Protein AF-A0A165H4R9-F1 (afdb_monomer)

Solvent-accessible surface area (backbone atoms only — not comparable to full-atom values): 5476 Å² total; per-residue (Å²): 108,79,68,58,55,51,51,52,54,50,52,53,49,50,52,52,52,50,50,52,50,49,55,36,59,76,36,59,87,41,73,42,79,44,85,46,102,88,51,78,46,78,42,39,44,40,57,54,52,48,52,55,52,51,53,51,50,50,51,53,51,52,52,51,50,53,54,49,53,55,52,48,53,52,54,51,51,53,51,51,53,52,52,50,53,50,52,53,52,51,51,55,51,56,65,72,74,107

InterPro domains:
  IPR010445 Lipopolysaccharide assembly protein A domain [PF06305] (31-96)

Secondary structure (DSSP, 8-state):
-HHHHHHHHHHHHHHHHHHHHHHHHHTTT-EEEEEETTEEEEEEHHHHHHHHHHHHHHHHHHHHHHHHHHHHHHHHHHHHHHHHHHHHHHHHHHHH--

Organism: NCBI:txid400946

Radius of gyration: 26.69 Å; Cα contacts (8 Å, |Δi|>4): 33; chains: 1; bounding box: 59×38×71 Å

Mean predicted aligned error: 11.77 Å

pLDDT: mean 82.53, std 9.36, range [46.94, 93.75]

Sequence (98 aa):
MKKIIKWINFVVFLVFLTLIFFVLYLNRGIEVHFDYLIGDAVLTLPAVISIIFLSGAVCGIIVSLLLSLGSFGESFRQRRELKAAKKSLKKLQEEKAL

Structure (mmCIF, N/CA/C/O backbone):
data_AF-A0A165H4R9-F1
#
_entry.id   AF-A0A165H4R9-F1
#
loop_
_atom_site.group_PDB
_atom_site.id
_atom_site.type_symbol
_atom_site.label_atom_id
_atom_site.label_alt_id
_atom_site.label_comp_id
_atom_site.label_asym_id
_atom_site.label_entity_id
_atom_site.label_seq_id
_atom_site.pdbx_PDB_ins_code
_atom_site.Cartn_x
_atom_site.Cartn_y
_atom_site.Cartn_z
_atom_site.occupancy
_atom_site.B_iso_or_equiv
_atom_site.auth_seq_id
_atom_site.auth_comp_id
_atom_site.auth_asym_id
_atom_site.auth_atom_id
_atom_site.pdbx_PDB_model_num
ATOM 1 N N . MET A 1 1 ? -22.488 -16.120 4.782 1.00 59.38 1 MET A N 1
ATOM 2 C CA . MET A 1 1 ? -22.327 -14.780 4.165 1.00 59.38 1 MET A CA 1
ATOM 3 C C . MET A 1 1 ? -20.961 -14.134 4.426 1.00 59.38 1 MET A C 1
ATOM 5 O O . MET A 1 1 ? -20.229 -13.959 3.464 1.00 59.38 1 MET A O 1
ATOM 9 N N . LYS A 1 2 ? -20.535 -13.862 5.676 1.00 65.06 2 LYS A N 1
ATOM 10 C CA . LYS A 1 2 ? -19.239 -13.184 5.958 1.00 65.06 2 LYS A CA 1
ATOM 11 C C . LYS A 1 2 ? -17.984 -13.869 5.374 1.00 65.06 2 LYS A C 1
ATOM 13 O O . LYS A 1 2 ? -17.042 -13.179 5.010 1.00 65.06 2 LYS A O 1
ATOM 18 N N . LYS A 1 3 ? -17.955 -15.208 5.277 1.00 72.06 3 LYS A N 1
ATOM 19 C CA . LYS A 1 3 ? -16.819 -15.952 4.689 1.00 72.06 3 LYS A CA 1
ATOM 20 C C . LYS A 1 3 ? -16.738 -15.800 3.164 1.00 72.06 3 LYS A C 1
ATOM 22 O O . LYS A 1 3 ? -15.649 -15.639 2.640 1.00 72.06 3 LYS A O 1
ATOM 27 N N . ILE A 1 4 ? -17.878 -15.792 2.473 1.00 82.00 4 ILE A N 1
ATOM 28 C CA . ILE A 1 4 ? -17.948 -15.690 1.004 1.00 82.00 4 ILE A CA 1
ATOM 29 C C . ILE A 1 4 ? -17.520 -14.293 0.543 1.00 82.00 4 ILE A C 1
ATOM 31 O O . ILE A 1 4 ? -16.720 -14.176 -0.373 1.00 82.00 4 ILE A O 1
ATOM 35 N N . ILE A 1 5 ? -17.954 -13.240 1.245 1.00 83.81 5 ILE A N 1
ATOM 36 C CA . ILE A 1 5 ? -17.532 -11.857 0.957 1.00 83.81 5 ILE A CA 1
ATOM 37 C C . ILE A 1 5 ? -16.010 -11.695 1.106 1.00 83.81 5 ILE A C 1
ATOM 39 O O . ILE A 1 5 ? -15.384 -11.027 0.291 1.00 83.81 5 ILE A O 1
ATOM 43 N N . LYS A 1 6 ? -15.386 -12.351 2.098 1.00 80.56 6 LYS A N 1
ATOM 44 C CA . LYS A 1 6 ? -13.919 -12.352 2.233 1.00 80.56 6 LYS A CA 1
ATOM 45 C C . LYS A 1 6 ? -13.227 -12.989 1.027 1.00 80.56 6 LYS A C 1
ATOM 47 O O . LYS A 1 6 ? -12.247 -12.435 0.549 1.00 80.56 6 LYS A O 1
ATOM 52 N N . TRP A 1 7 ? -13.742 -14.117 0.538 1.00 86.69 7 TRP A N 1
ATOM 53 C CA . TRP A 1 7 ? -13.199 -14.783 -0.649 1.00 86.69 7 TRP A CA 1
ATOM 54 C C . TRP A 1 7 ? -13.370 -13.942 -1.914 1.00 86.69 7 TRP A C 1
ATOM 56 O O . TRP A 1 7 ? -12.426 -13.831 -2.685 1.00 86.69 7 TRP A O 1
ATOM 66 N N . ILE A 1 8 ? -14.519 -13.284 -2.092 1.00 89.50 8 ILE A N 1
ATOM 67 C CA . ILE A 1 8 ? -14.741 -12.364 -3.218 1.00 89.50 8 ILE A CA 1
ATOM 68 C C . ILE A 1 8 ? -13.748 -11.199 -3.160 1.00 89.50 8 ILE A C 1
ATOM 70 O O . ILE A 1 8 ? -13.062 -10.940 -4.143 1.00 89.50 8 ILE A O 1
ATOM 74 N N . ASN A 1 9 ? -13.596 -10.549 -2.002 1.00 84.81 9 ASN A N 1
ATOM 75 C CA . ASN A 1 9 ? -12.630 -9.459 -1.840 1.00 84.81 9 ASN A CA 1
ATOM 76 C C . ASN A 1 9 ? -11.189 -9.921 -2.093 1.00 84.81 9 ASN A C 1
ATOM 78 O O . ASN A 1 9 ? -10.404 -9.181 -2.679 1.00 84.81 9 ASN A O 1
ATOM 82 N N . PHE A 1 10 ? -10.843 -11.143 -1.683 1.00 86.81 10 PHE A N 1
ATOM 83 C CA . PHE A 1 10 ? -9.529 -11.721 -1.944 1.00 86.81 10 PHE A CA 1
ATOM 84 C C . PHE A 1 10 ? -9.288 -11.965 -3.440 1.00 86.81 10 PHE A C 1
ATOM 86 O O . PHE A 1 10 ? -8.229 -11.616 -3.950 1.00 86.81 10 PHE A O 1
ATOM 93 N N . VAL A 1 11 ? -10.277 -12.496 -4.165 1.00 93.12 11 VAL A N 1
ATOM 94 C CA . VAL A 1 11 ? -10.184 -12.689 -5.623 1.00 93.12 11 VAL A CA 1
ATOM 95 C C . VAL A 1 11 ? -10.069 -11.348 -6.346 1.00 93.12 11 VAL A C 1
ATOM 97 O O . VAL A 1 11 ? -9.209 -11.200 -7.209 1.00 93.12 11 VAL A O 1
ATOM 100 N N . VAL A 1 12 ? -10.872 -10.350 -5.966 1.00 92.62 12 VAL A N 1
ATOM 101 C CA . VAL A 1 12 ? -10.783 -8.990 -6.526 1.00 92.62 12 VAL A CA 1
ATOM 102 C C . VAL A 1 12 ? -9.394 -8.391 -6.285 1.00 92.62 12 VAL A C 1
ATOM 104 O O . VAL A 1 12 ? -8.806 -7.818 -7.200 1.00 92.62 12 VAL A O 1
ATOM 107 N N . PHE A 1 13 ? -8.839 -8.573 -5.084 1.00 87.31 13 PHE A N 1
ATOM 108 C CA . PHE A 1 13 ? -7.482 -8.137 -4.761 1.00 87.31 13 PHE A CA 1
ATOM 109 C C . PHE A 1 13 ? -6.424 -8.831 -5.629 1.00 87.31 13 PHE A C 1
ATOM 111 O O . PHE A 1 13 ? -5.537 -8.162 -6.154 1.00 87.31 13 PHE A O 1
ATOM 118 N N . LEU A 1 14 ? -6.533 -10.148 -5.831 1.00 91.50 14 LEU A N 1
ATOM 119 C CA . LEU A 1 14 ? -5.619 -10.886 -6.704 1.00 91.50 14 LEU A CA 1
ATOM 120 C C . LEU A 1 14 ? -5.684 -10.388 -8.150 1.00 91.50 14 LEU A C 1
ATOM 122 O O . LEU A 1 14 ? -4.640 -10.120 -8.734 1.00 91.50 14 LEU A O 1
ATOM 126 N N . VAL A 1 15 ? -6.887 -10.202 -8.703 1.00 92.94 15 VAL A N 1
ATOM 127 C CA . VAL A 1 15 ? -7.076 -9.682 -10.069 1.00 92.94 15 VAL A CA 1
ATOM 128 C C . VAL A 1 15 ? -6.444 -8.299 -10.221 1.00 92.94 15 VAL A C 1
ATOM 130 O O . VAL A 1 15 ? -5.729 -8.045 -11.190 1.00 92.94 15 VAL A O 1
ATOM 133 N N . PHE A 1 16 ? -6.660 -7.417 -9.247 1.00 91.06 16 PHE A N 1
ATOM 134 C CA . PHE A 1 16 ? -6.052 -6.091 -9.229 1.00 91.06 16 PHE A CA 1
ATOM 135 C C . PHE A 1 16 ? -4.517 -6.160 -9.195 1.00 91.06 16 PHE A C 1
ATOM 137 O O . PHE A 1 16 ? -3.848 -5.461 -9.955 1.00 91.06 16 PHE A O 1
ATOM 144 N N . LEU A 1 17 ? -3.949 -7.050 -8.376 1.00 89.06 17 LEU A N 1
ATOM 145 C CA . LEU A 1 17 ? -2.502 -7.236 -8.272 1.00 89.06 17 LEU A CA 1
ATOM 146 C C . LEU A 1 17 ? -1.902 -7.799 -9.571 1.00 89.06 17 LEU A C 1
ATOM 148 O O . LEU A 1 17 ? -0.845 -7.343 -10.007 1.00 89.06 17 LEU A O 1
ATOM 152 N N . THR A 1 18 ? -2.598 -8.726 -10.235 1.00 90.88 18 THR A N 1
ATOM 153 C CA . THR A 1 18 ? -2.204 -9.239 -11.555 1.00 90.88 18 THR A CA 1
ATOM 154 C C . THR A 1 18 ? -2.223 -8.144 -1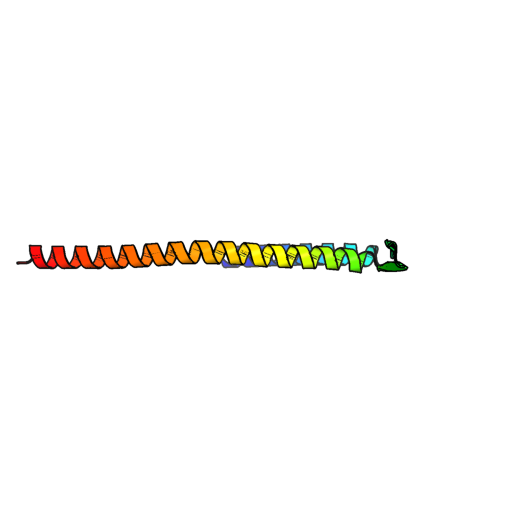2.623 1.00 90.88 18 THR A C 1
ATOM 156 O O . THR A 1 18 ? -1.279 -8.052 -13.404 1.00 90.88 18 THR A O 1
ATOM 159 N N . LEU A 1 19 ? -3.249 -7.284 -12.643 1.00 91.50 19 LEU A N 1
ATOM 160 C CA . LEU A 1 19 ? -3.327 -6.155 -13.577 1.00 91.50 19 LEU A CA 1
ATOM 161 C C . LEU A 1 19 ? -2.172 -5.171 -13.378 1.00 91.50 19 LEU A C 1
ATOM 163 O O . LEU A 1 19 ? -1.525 -4.795 -14.354 1.00 91.50 19 LEU A O 1
ATOM 167 N N . ILE A 1 20 ? -1.871 -4.799 -12.129 1.00 88.38 20 ILE A N 1
ATOM 168 C CA . ILE A 1 20 ? -0.720 -3.939 -11.819 1.00 88.38 20 ILE A CA 1
ATOM 169 C C . ILE A 1 20 ? 0.570 -4.580 -12.324 1.00 88.38 20 ILE A C 1
ATOM 171 O O . ILE A 1 20 ? 1.344 -3.929 -13.022 1.00 88.38 20 ILE A O 1
ATOM 175 N N . PHE A 1 21 ? 0.794 -5.859 -12.013 1.00 88.25 21 PHE A N 1
ATOM 176 C CA . PHE A 1 21 ? 1.995 -6.561 -12.453 1.00 88.25 21 PHE A CA 1
ATOM 177 C C . PHE A 1 21 ? 2.122 -6.572 -13.980 1.00 88.25 21 PHE A C 1
ATOM 179 O O . PHE A 1 21 ? 3.203 -6.330 -14.510 1.00 88.25 21 PHE A O 1
ATOM 186 N N . PHE A 1 22 ? 1.017 -6.794 -14.692 1.00 92.12 22 PHE A N 1
ATOM 187 C CA . PHE A 1 22 ? 0.996 -6.788 -16.151 1.00 92.12 22 PHE A CA 1
ATOM 188 C C . PHE A 1 22 ? 1.352 -5.412 -16.729 1.00 92.12 22 PHE A C 1
ATOM 190 O O . PHE A 1 22 ? 2.180 -5.323 -17.634 1.00 92.12 22 PHE A O 1
ATOM 197 N N . VAL A 1 23 ? 0.801 -4.333 -16.162 1.00 87.62 23 VAL A N 1
ATOM 198 C CA . VAL A 1 23 ? 1.152 -2.955 -16.542 1.00 87.62 23 VAL A CA 1
ATOM 199 C C . VAL A 1 23 ? 2.637 -2.685 -16.302 1.00 87.62 23 VAL A C 1
ATOM 201 O O . VAL A 1 23 ? 3.316 -2.182 -17.195 1.00 87.62 23 VAL A O 1
ATOM 204 N N . LEU A 1 24 ? 3.173 -3.054 -15.137 1.00 89.00 24 LEU A N 1
ATOM 205 C CA . LEU A 1 24 ? 4.596 -2.875 -14.833 1.00 89.00 24 LEU A CA 1
ATOM 206 C C . LEU A 1 24 ? 5.486 -3.686 -15.786 1.00 89.00 24 LEU A C 1
ATOM 208 O O . LEU A 1 24 ? 6.503 -3.184 -16.259 1.00 89.00 24 LEU A O 1
ATOM 212 N N . TYR A 1 25 ? 5.092 -4.919 -16.105 1.00 88.06 25 TYR A N 1
ATOM 213 C CA . TYR A 1 25 ? 5.846 -5.799 -16.992 1.00 88.06 25 TYR A CA 1
ATOM 214 C C . TYR A 1 25 ? 5.892 -5.280 -18.433 1.00 88.06 25 TYR A C 1
ATOM 216 O O . TYR A 1 25 ? 6.968 -5.235 -19.030 1.00 88.06 25 TYR A O 1
ATOM 224 N N . LEU A 1 26 ? 4.751 -4.850 -18.983 1.00 90.25 26 LEU A N 1
ATOM 225 C CA . LEU A 1 26 ? 4.684 -4.294 -20.339 1.00 90.25 26 LEU A CA 1
ATOM 226 C C . LEU A 1 26 ? 5.539 -3.034 -20.493 1.00 90.25 26 LEU A C 1
ATOM 228 O O . LEU A 1 26 ? 6.133 -2.814 -21.543 1.00 90.25 26 LEU A O 1
ATOM 232 N N . ASN A 1 27 ? 5.637 -2.233 -19.435 1.00 88.06 27 ASN A N 1
ATOM 233 C CA . ASN A 1 27 ? 6.359 -0.967 -19.453 1.00 88.06 27 ASN A CA 1
ATOM 234 C C . ASN A 1 27 ? 7.809 -1.081 -18.946 1.00 88.06 27 ASN A C 1
ATOM 236 O O . ASN A 1 27 ? 8.457 -0.064 -18.708 1.00 88.06 27 ASN A O 1
ATOM 240 N N . ARG A 1 28 ? 8.351 -2.298 -18.784 1.00 85.19 28 ARG A N 1
ATOM 241 C CA . ARG A 1 28 ? 9.668 -2.522 -18.153 1.00 85.19 28 ARG A CA 1
ATOM 242 C C . ARG A 1 28 ? 10.859 -1.866 -18.848 1.00 85.19 28 ARG A C 1
ATOM 244 O O . ARG A 1 28 ? 11.862 -1.615 -18.195 1.00 85.19 28 ARG A 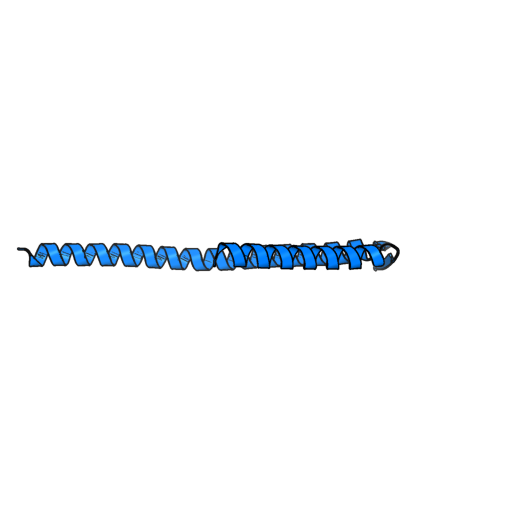O 1
ATOM 251 N N . GLY A 1 29 ? 10.760 -1.653 -20.158 1.00 86.44 29 GLY A N 1
ATOM 252 C CA . GLY A 1 29 ? 11.822 -1.052 -20.967 1.00 86.44 29 GLY A CA 1
ATOM 253 C C . GLY A 1 29 ? 11.667 0.453 -21.167 1.00 86.44 29 GLY A C 1
ATOM 254 O O . GLY A 1 29 ? 12.463 1.036 -21.889 1.00 86.44 29 GLY A O 1
ATOM 255 N N . ILE A 1 30 ? 10.629 1.069 -20.596 1.00 88.75 30 ILE A N 1
ATOM 256 C CA . ILE A 1 30 ? 10.407 2.506 -20.730 1.00 88.75 30 ILE A CA 1
ATOM 257 C C . ILE A 1 30 ? 11.183 3.214 -19.629 1.00 88.75 30 ILE A C 1
ATOM 259 O O . ILE A 1 30 ? 11.000 2.926 -18.444 1.00 88.75 30 ILE A O 1
ATOM 263 N N . GLU A 1 31 ? 12.023 4.155 -20.032 1.00 91.25 31 GLU A N 1
ATOM 264 C CA . GLU A 1 31 ? 12.784 5.018 -19.139 1.00 91.25 31 GLU A CA 1
ATOM 265 C C . GLU A 1 31 ? 12.146 6.406 -19.090 1.00 91.25 31 GLU A C 1
ATOM 267 O O . GLU A 1 31 ? 11.637 6.928 -20.082 1.00 91.25 31 GLU A O 1
ATOM 272 N N . VAL A 1 32 ? 12.128 6.981 -17.894 1.00 85.25 32 VAL A N 1
ATOM 273 C CA . VAL A 1 32 ? 11.665 8.332 -17.610 1.00 85.25 32 VAL A CA 1
ATOM 274 C C . VAL A 1 32 ? 12.885 9.136 -17.200 1.00 85.25 32 VAL A C 1
ATOM 276 O O . VAL A 1 32 ? 13.539 8.832 -16.199 1.00 85.25 32 VAL A O 1
ATOM 279 N N . HIS A 1 33 ? 13.177 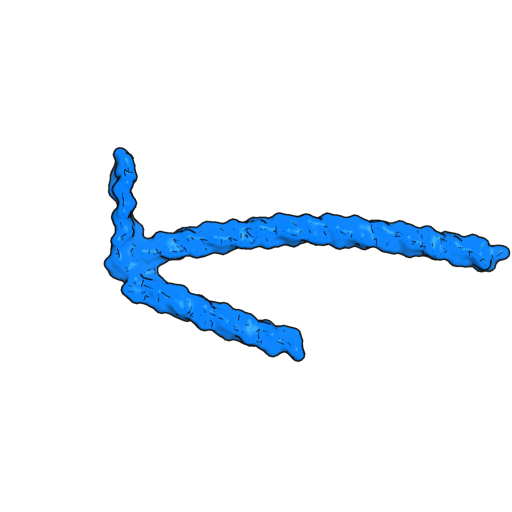10.156 -17.995 1.00 87.50 33 HIS A N 1
ATOM 280 C CA . HIS A 1 33 ? 14.254 11.093 -17.736 1.00 87.50 33 HIS A CA 1
ATOM 281 C C . HIS A 1 33 ? 13.698 12.262 -16.933 1.00 87.50 33 HIS A C 1
ATOM 283 O O . HIS A 1 33 ? 12.720 12.898 -17.331 1.00 87.50 33 HIS A O 1
ATOM 289 N N . PHE A 1 34 ? 14.319 12.522 -15.794 1.00 83.06 34 PHE A N 1
ATOM 290 C CA . PHE A 1 34 ? 14.072 13.700 -14.990 1.00 83.06 34 PHE A CA 1
ATOM 291 C C . PHE A 1 34 ? 15.286 14.607 -15.106 1.00 83.06 34 PHE A C 1
ATOM 293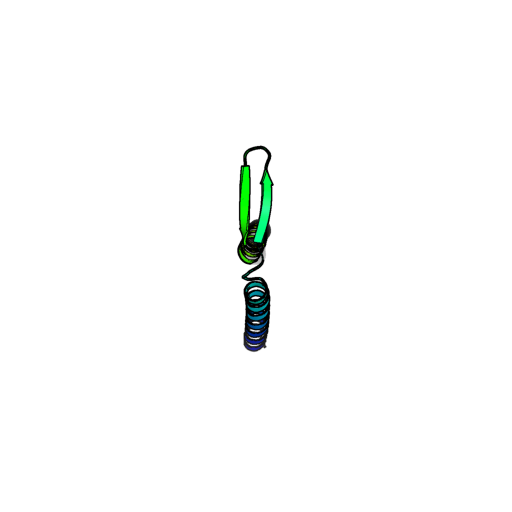 O O . PHE A 1 34 ? 16.344 14.311 -14.552 1.00 83.06 34 PHE A O 1
ATOM 300 N N . ASP A 1 35 ? 15.102 15.693 -15.841 1.00 83.31 35 ASP A N 1
ATOM 301 C CA . ASP A 1 35 ? 16.094 16.748 -15.979 1.00 83.31 35 ASP A CA 1
ATOM 302 C C . ASP A 1 35 ? 15.935 17.699 -14.786 1.00 83.31 35 ASP A C 1
ATOM 304 O O . ASP A 1 35 ? 14.941 18.428 -14.663 1.00 83.31 35 ASP A O 1
ATOM 308 N N . TYR A 1 36 ? 16.856 17.601 -13.828 1.00 80.12 36 TYR A N 1
ATOM 309 C CA . TYR A 1 36 ? 16.906 18.498 -12.681 1.00 80.12 36 TYR A CA 1
ATOM 310 C C . TYR A 1 36 ? 18.021 19.523 -12.887 1.00 80.12 36 TYR A C 1
ATOM 312 O O . TYR A 1 36 ? 19.078 19.215 -13.423 1.00 80.12 36 TYR A O 1
ATOM 320 N N . LEU A 1 37 ? 17.853 20.728 -12.328 1.00 76.75 37 LEU A N 1
ATOM 321 C CA . LEU A 1 37 ? 18.845 21.817 -12.400 1.00 76.75 37 LEU A CA 1
ATOM 322 C C . LEU A 1 37 ? 20.283 21.439 -11.966 1.00 76.75 37 LEU A C 1
ATOM 324 O O . LEU A 1 37 ? 21.209 22.203 -12.224 1.00 76.75 37 LEU A O 1
ATOM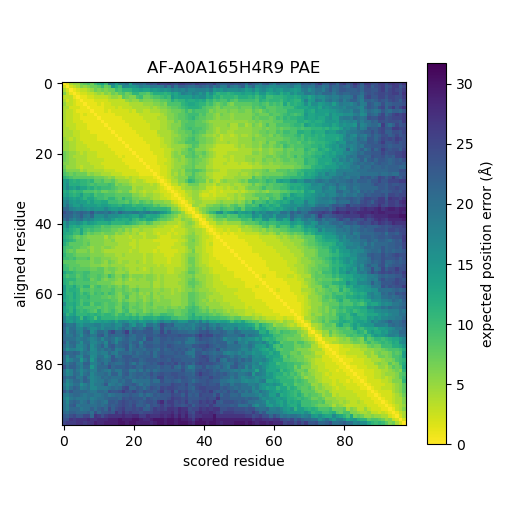 328 N N . ILE A 1 38 ? 20.467 20.322 -11.253 1.00 78.44 38 ILE A N 1
ATOM 329 C CA . ILE A 1 38 ? 21.740 19.866 -10.667 1.00 78.44 38 ILE A CA 1
ATOM 330 C C . ILE A 1 38 ? 22.204 18.526 -11.288 1.00 78.44 38 ILE A C 1
ATOM 332 O O . ILE A 1 38 ? 23.279 18.029 -10.957 1.00 78.44 38 ILE A O 1
ATOM 336 N N . GLY A 1 39 ? 21.438 17.945 -12.218 1.00 73.81 39 GLY A N 1
ATOM 337 C CA . GLY A 1 39 ? 21.812 16.728 -12.938 1.00 73.81 39 GLY A CA 1
ATOM 338 C C . GLY A 1 39 ? 20.617 15.916 -13.434 1.00 73.81 39 GLY A C 1
ATOM 339 O O . GLY A 1 39 ? 19.479 16.141 -13.027 1.00 73.81 39 GLY A O 1
ATOM 340 N N . ASP A 1 40 ? 20.904 14.922 -14.271 1.00 81.81 40 ASP A N 1
ATOM 341 C CA . ASP A 1 40 ? 19.901 14.013 -14.820 1.00 81.81 40 ASP A CA 1
ATOM 342 C C . ASP A 1 40 ? 19.699 12.790 -13.926 1.00 81.81 40 ASP A C 1
ATOM 344 O O . ASP A 1 40 ? 20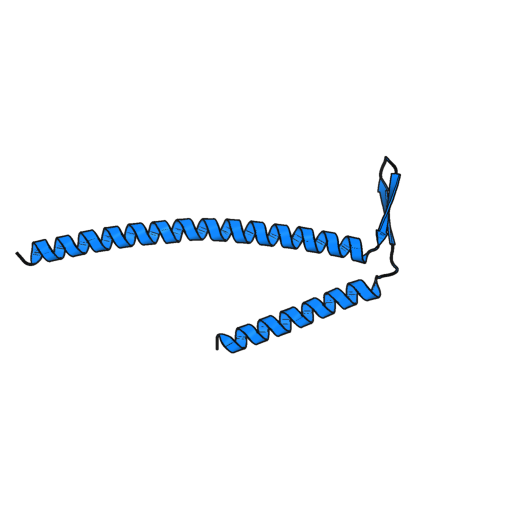.655 12.125 -13.516 1.00 81.81 40 ASP A O 1
ATOM 348 N N . ALA A 1 41 ? 18.438 12.445 -13.673 1.00 82.56 41 ALA A N 1
ATOM 349 C CA . ALA A 1 41 ? 18.075 11.151 -13.113 1.00 82.56 41 ALA A CA 1
ATOM 350 C C . ALA A 1 41 ? 17.275 10.351 -14.139 1.00 82.56 41 ALA A C 1
ATOM 352 O O . ALA A 1 41 ? 16.293 10.832 -14.701 1.00 82.56 41 ALA A O 1
ATOM 353 N N . VAL A 1 42 ? 17.665 9.095 -14.342 1.00 85.88 42 VAL A N 1
ATOM 354 C CA . VAL A 1 42 ? 16.930 8.160 -15.195 1.00 85.88 42 VAL A CA 1
ATOM 355 C C . VAL A 1 42 ? 16.317 7.089 -14.311 1.00 85.88 42 VAL A C 1
ATOM 357 O O . VAL A 1 42 ? 17.014 6.386 -13.579 1.00 85.88 42 VAL A O 1
ATOM 360 N N . LEU A 1 43 ? 14.993 6.985 -14.354 1.00 86.19 43 LEU A N 1
ATOM 361 C CA . LEU A 1 43 ? 14.228 5.979 -13.627 1.00 86.19 43 LEU A CA 1
ATOM 362 C C . LEU A 1 43 ? 13.404 5.181 -14.622 1.00 86.19 43 LEU A C 1
ATOM 364 O O . LEU A 1 43 ? 12.822 5.732 -15.549 1.00 86.19 43 LEU A O 1
ATOM 368 N N . THR A 1 44 ? 13.287 3.876 -14.412 1.00 89.88 44 THR A N 1
ATOM 369 C CA . THR A 1 44 ? 12.374 3.077 -15.229 1.00 89.88 44 THR A CA 1
ATOM 370 C C . THR A 1 44 ? 10.926 3.426 -14.872 1.00 89.88 44 THR A C 1
ATOM 372 O O . THR A 1 44 ? 10.594 3.665 -13.706 1.00 89.88 44 THR A O 1
ATOM 375 N N . LEU A 1 45 ? 10.027 3.442 -15.858 1.00 86.88 45 LEU A N 1
ATOM 376 C CA . LEU A 1 45 ? 8.608 3.735 -15.643 1.00 86.88 45 LEU A CA 1
ATOM 377 C C . LEU A 1 45 ? 7.972 2.843 -14.555 1.00 86.88 45 LEU A C 1
ATOM 379 O O . LEU A 1 45 ? 7.231 3.372 -13.723 1.00 86.88 45 LEU A O 1
ATOM 383 N N . PRO A 1 46 ? 8.287 1.532 -14.455 1.00 90.25 46 PRO A N 1
ATOM 384 C CA . PRO A 1 46 ? 7.810 0.709 -13.349 1.00 90.25 46 PRO A CA 1
ATOM 385 C C . PRO A 1 46 ? 8.281 1.193 -11.977 1.00 90.25 46 PRO A C 1
ATOM 387 O O . PRO A 1 46 ? 7.515 1.109 -11.015 1.00 90.25 46 PRO A O 1
ATOM 390 N N . ALA A 1 47 ? 9.511 1.706 -11.865 1.00 85.75 47 ALA A N 1
ATOM 391 C CA . ALA A 1 47 ? 10.023 2.258 -10.614 1.00 85.75 47 ALA A CA 1
ATOM 392 C C . ALA A 1 47 ? 9.239 3.518 -10.217 1.00 85.75 47 ALA A C 1
ATOM 394 O O . ALA A 1 47 ? 8.798 3.624 -9.073 1.00 85.75 47 ALA A O 1
ATOM 395 N N . VAL A 1 48 ? 8.971 4.417 -11.171 1.00 88.06 48 VAL A N 1
ATOM 396 C CA . VAL A 1 48 ? 8.149 5.621 -10.946 1.00 88.06 48 VAL A CA 1
ATOM 397 C C . VAL A 1 48 ? 6.737 5.250 -10.487 1.00 88.06 48 VAL A C 1
ATOM 399 O O . VAL A 1 48 ? 6.266 5.745 -9.462 1.00 88.06 48 VAL A O 1
ATOM 402 N N . ILE A 1 49 ? 6.076 4.329 -11.195 1.00 87.81 49 ILE A N 1
ATOM 403 C CA . ILE A 1 49 ? 4.733 3.851 -10.836 1.00 87.81 49 ILE A CA 1
ATOM 404 C C . ILE A 1 49 ? 4.739 3.230 -9.432 1.00 87.81 49 ILE A C 1
ATOM 406 O O . ILE A 1 49 ? 3.850 3.514 -8.630 1.00 87.81 49 ILE A O 1
ATOM 410 N N . SER A 1 50 ? 5.757 2.428 -9.108 1.00 88.50 50 SER A N 1
ATOM 411 C CA . SER A 1 50 ? 5.889 1.794 -7.791 1.00 88.50 50 SER A CA 1
ATOM 412 C C . SER A 1 50 ? 6.028 2.824 -6.669 1.00 88.50 50 SER A C 1
ATOM 414 O O . SER A 1 50 ? 5.380 2.681 -5.634 1.00 88.50 50 SER A O 1
ATOM 416 N N . ILE A 1 51 ? 6.812 3.888 -6.877 1.00 90.19 51 ILE A N 1
ATOM 417 C CA . ILE A 1 51 ? 6.989 4.978 -5.904 1.00 90.19 51 ILE A CA 1
ATOM 418 C C . ILE A 1 51 ? 5.666 5.710 -5.649 1.00 90.19 51 ILE A C 1
ATOM 420 O O . ILE A 1 51 ? 5.306 5.938 -4.493 1.00 90.19 51 ILE A O 1
ATOM 424 N N . ILE A 1 52 ? 4.919 6.046 -6.706 1.00 89.75 52 ILE A N 1
ATOM 425 C CA . ILE A 1 52 ? 3.604 6.702 -6.590 1.00 89.75 52 ILE A CA 1
ATOM 426 C C . ILE A 1 52 ? 2.613 5.796 -5.850 1.00 89.75 52 ILE A C 1
ATOM 428 O O . ILE A 1 52 ? 1.855 6.252 -4.994 1.00 89.75 52 ILE A O 1
ATOM 432 N N . PHE A 1 53 ? 2.628 4.498 -6.148 1.00 88.38 53 PHE A N 1
ATOM 433 C CA . PHE A 1 53 ? 1.731 3.547 -5.502 1.00 88.38 53 PHE A CA 1
ATOM 434 C C . PHE A 1 53 ? 2.049 3.382 -4.009 1.00 88.38 53 PHE A C 1
ATOM 436 O O . PHE A 1 53 ? 1.144 3.393 -3.174 1.00 88.38 53 PHE A O 1
ATOM 443 N N . LEU A 1 54 ? 3.336 3.285 -3.660 1.00 91.12 54 LEU A N 1
ATOM 444 C CA . LEU A 1 54 ? 3.813 3.227 -2.277 1.00 91.12 54 LEU A CA 1
ATOM 445 C C . LEU A 1 54 ? 3.450 4.492 -1.496 1.00 91.12 54 LEU A C 1
ATOM 447 O O . LEU A 1 54 ? 2.919 4.385 -0.391 1.00 91.12 54 LEU A O 1
ATOM 451 N N . SER A 1 55 ? 3.686 5.680 -2.057 1.00 93.19 55 SER A N 1
ATOM 452 C CA . SER A 1 55 ? 3.355 6.941 -1.383 1.00 93.19 55 SER A CA 1
ATOM 453 C C . SER A 1 55 ? 1.846 7.084 -1.159 1.00 93.19 55 SER A C 1
ATOM 455 O O . SER A 1 55 ? 1.415 7.422 -0.054 1.00 93.19 55 SER A O 1
ATOM 457 N N . GLY A 1 56 ? 1.030 6.720 -2.154 1.00 89.06 56 GLY A N 1
ATOM 458 C CA . GLY A 1 56 ? -0.426 6.668 -2.026 1.00 89.06 56 GLY A CA 1
ATOM 459 C C . GLY A 1 56 ? -0.899 5.683 -0.952 1.00 89.06 56 GLY A C 1
ATOM 460 O O . GLY A 1 56 ? -1.748 6.028 -0.127 1.00 89.06 56 GLY A O 1
ATOM 461 N N . ALA A 1 57 ? -0.321 4.479 -0.907 1.00 88.44 57 ALA A N 1
ATOM 462 C CA . ALA A 1 57 ? -0.646 3.471 0.101 1.00 88.44 57 ALA A CA 1
ATOM 463 C C . ALA A 1 57 ? -0.300 3.943 1.522 1.00 88.44 57 ALA A C 1
ATOM 465 O O . ALA A 1 57 ? -1.116 3.793 2.433 1.00 88.44 57 ALA A O 1
ATOM 466 N N . VAL A 1 58 ? 0.869 4.565 1.710 1.00 93.75 58 VAL A N 1
ATOM 467 C CA . VAL A 1 58 ? 1.285 5.138 2.999 1.00 93.75 58 VAL A CA 1
ATOM 468 C C . VAL A 1 58 ? 0.301 6.218 3.450 1.00 93.75 58 VAL A C 1
ATOM 470 O O . VAL A 1 58 ? -0.188 6.158 4.578 1.00 93.75 58 VAL A O 1
ATOM 473 N N . CYS A 1 59 ? -0.068 7.149 2.567 1.00 92.56 59 CYS A N 1
ATOM 474 C CA . CYS A 1 59 ? -1.086 8.159 2.865 1.00 92.56 59 CYS A CA 1
ATOM 475 C C . CYS A 1 59 ? -2.429 7.526 3.260 1.00 92.56 59 CYS A C 1
ATOM 477 O O . CYS A 1 59 ? -3.023 7.921 4.264 1.00 92.56 59 CYS A O 1
ATOM 479 N N . GLY A 1 60 ? -2.889 6.509 2.525 1.00 90.19 60 GLY A N 1
ATOM 480 C CA . GLY A 1 60 ? -4.130 5.795 2.834 1.00 90.19 60 GLY A CA 1
ATOM 481 C C . GLY A 1 60 ? -4.105 5.108 4.204 1.00 90.19 60 GLY A C 1
ATOM 482 O O . GLY A 1 60 ? -5.088 5.176 4.949 1.00 90.19 60 GLY A O 1
ATOM 483 N N . ILE A 1 61 ? -2.974 4.497 4.572 1.00 89.94 61 ILE A N 1
ATOM 484 C CA . ILE A 1 61 ? -2.766 3.886 5.894 1.00 89.94 61 ILE A CA 1
ATOM 485 C C . ILE A 1 61 ? -2.811 4.953 6.988 1.00 89.94 61 ILE A C 1
ATOM 487 O O . ILE A 1 61 ? -3.524 4.775 7.974 1.00 89.94 61 ILE A O 1
ATOM 491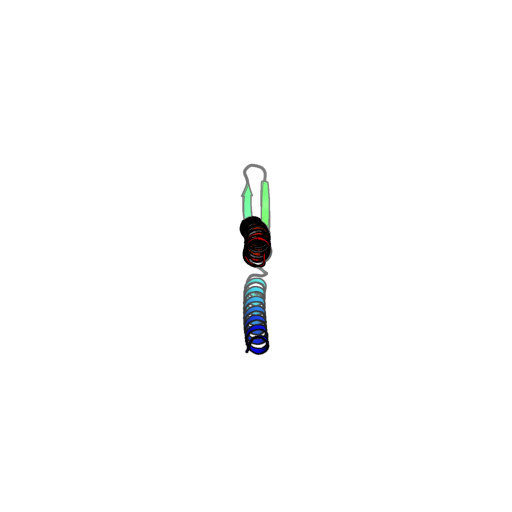 N N . ILE A 1 62 ? -2.101 6.070 6.809 1.00 91.62 62 ILE A N 1
ATOM 492 C CA . ILE A 1 62 ? -2.072 7.169 7.783 1.00 91.62 62 ILE A CA 1
ATOM 493 C C . ILE A 1 62 ? -3.480 7.730 8.002 1.00 91.62 62 ILE A C 1
ATOM 495 O O . ILE A 1 62 ? -3.923 7.845 9.143 1.00 91.62 62 ILE A O 1
ATOM 499 N N . VAL A 1 63 ? -4.221 8.022 6.929 1.00 90.00 63 VAL A N 1
ATOM 500 C CA . VAL A 1 63 ? -5.600 8.528 7.024 1.00 90.00 63 VAL A CA 1
ATOM 501 C C . VAL A 1 63 ? -6.510 7.517 7.720 1.00 90.00 63 VAL A C 1
ATOM 503 O O . VAL A 1 63 ? -7.272 7.885 8.612 1.00 90.00 63 VAL A O 1
ATOM 506 N N . SER A 1 64 ? -6.401 6.233 7.375 1.00 85.81 64 SER A N 1
ATOM 507 C CA . SER A 1 64 ? -7.188 5.174 8.017 1.00 85.81 64 SER A CA 1
ATOM 508 C C . SER A 1 64 ? -6.881 5.055 9.511 1.00 85.81 64 SER A C 1
ATOM 510 O O . SER A 1 64 ? -7.796 4.885 10.317 1.00 85.81 64 SER A O 1
ATOM 512 N N . LEU A 1 65 ? -5.611 5.191 9.903 1.00 86.00 65 LEU A N 1
ATOM 513 C CA . LEU A 1 65 ? -5.197 5.210 11.305 1.00 86.00 65 LEU A CA 1
ATOM 514 C C . LEU A 1 65 ? -5.763 6.428 12.042 1.00 86.00 65 LEU A C 1
ATOM 516 O O . LEU A 1 65 ? -6.302 6.271 13.136 1.00 86.00 65 LEU A O 1
ATOM 520 N N . LEU A 1 66 ? -5.706 7.618 11.440 1.00 86.44 66 LEU A N 1
ATOM 521 C CA . LEU A 1 66 ? -6.269 8.843 12.018 1.00 86.44 66 LEU A CA 1
ATOM 522 C C . LEU A 1 66 ? -7.786 8.727 12.229 1.00 86.44 66 LEU A C 1
ATOM 524 O O . LEU A 1 66 ? -8.283 9.032 13.314 1.00 86.44 66 LEU A O 1
ATOM 528 N N . LEU A 1 67 ? -8.518 8.216 11.234 1.00 82.06 67 LEU A N 1
ATOM 529 C CA . LEU A 1 67 ? -9.960 7.968 11.345 1.00 82.06 67 LEU A CA 1
ATOM 530 C C . LEU A 1 67 ? -10.276 6.909 12.411 1.00 82.06 67 LEU A C 1
ATOM 532 O O . LEU A 1 67 ? -11.207 7.075 13.204 1.00 82.06 67 LEU A O 1
ATOM 536 N N . SER A 1 68 ? -9.475 5.842 12.480 1.00 78.69 68 SER A N 1
ATOM 537 C CA . SER A 1 68 ? -9.624 4.807 13.503 1.00 78.69 68 SER A CA 1
ATOM 538 C C . SER A 1 68 ? -9.415 5.373 14.906 1.00 78.69 68 SER A C 1
ATOM 540 O O . SER A 1 68 ? -10.207 5.069 15.794 1.00 78.69 68 SER A O 1
ATOM 542 N N . LEU A 1 69 ? -8.402 6.216 15.119 1.00 75.00 69 LEU A N 1
ATOM 543 C CA . LEU A 1 69 ? -8.152 6.870 16.408 1.00 75.00 69 LEU A CA 1
ATOM 544 C C . LEU A 1 69 ? -9.313 7.789 16.819 1.00 75.00 69 LEU A C 1
ATOM 546 O O . LEU A 1 69 ? -9.733 7.751 17.977 1.00 75.00 69 LEU A O 1
ATOM 550 N N . GLY A 1 70 ? -9.883 8.541 15.871 1.00 67.88 70 GLY A N 1
ATOM 551 C CA . GLY A 1 70 ? -11.075 9.364 16.106 1.00 67.88 70 GLY A CA 1
ATOM 552 C C . GLY A 1 70 ? -12.279 8.538 16.569 1.00 67.88 70 GLY A C 1
ATOM 553 O O . GLY A 1 70 ? -12.879 8.829 17.605 1.00 67.88 70 GLY A O 1
ATOM 554 N N . SER A 1 71 ? -12.569 7.434 15.874 1.00 65.25 71 SER A N 1
ATOM 555 C CA . SER A 1 71 ? -13.659 6.519 16.250 1.00 65.25 71 SER A CA 1
ATOM 556 C C . SER A 1 71 ? -13.415 5.801 17.587 1.00 65.25 71 SER A C 1
ATOM 558 O O . SER A 1 71 ? -14.351 5.516 18.341 1.00 65.25 71 SER A O 1
ATOM 560 N N . PHE A 1 72 ? -12.148 5.543 17.930 1.00 59.41 72 PHE A N 1
ATOM 561 C CA . PHE A 1 72 ? -11.779 4.910 19.191 1.00 59.41 72 PHE A CA 1
ATOM 562 C C . PHE A 1 72 ? -12.107 5.825 20.375 1.00 59.41 72 PHE A C 1
ATOM 564 O O . PHE A 1 72 ? -12.682 5.362 21.361 1.00 59.41 72 PHE A O 1
ATOM 571 N N . GLY A 1 73 ? -11.831 7.128 20.247 1.00 64.56 73 GLY A N 1
ATOM 572 C CA . GLY A 1 73 ? -12.181 8.141 21.245 1.00 64.56 73 GLY A CA 1
ATOM 573 C C . GLY A 1 73 ? -13.687 8.229 21.506 1.00 64.56 73 GLY A C 1
ATOM 574 O O . GLY A 1 73 ? -14.115 8.212 22.664 1.00 64.56 73 GLY A O 1
ATOM 575 N N . GLU A 1 74 ? -14.504 8.232 20.451 1.00 65.19 74 GLU A N 1
ATOM 576 C CA . GLU A 1 74 ? -15.967 8.240 20.580 1.00 65.19 74 GLU A CA 1
ATOM 577 C C . GLU A 1 74 ? -16.499 6.960 21.226 1.00 65.19 74 GLU A C 1
ATOM 579 O O . GLU A 1 74 ? -17.302 7.021 22.159 1.00 65.19 74 GLU A O 1
ATOM 584 N N . SER A 1 75 ? -15.994 5.795 20.810 1.00 67.94 75 SER A N 1
ATOM 585 C CA . SER A 1 75 ? -16.392 4.512 21.396 1.00 67.94 75 SER A CA 1
ATOM 586 C C . SER A 1 75 ? -16.022 4.409 22.884 1.00 67.94 75 SER A C 1
ATOM 588 O O . SER A 1 75 ? -16.767 3.829 23.681 1.00 67.94 75 SER A O 1
ATOM 590 N N . PHE A 1 76 ? -14.902 5.013 23.296 1.00 68.25 76 PHE A N 1
ATOM 591 C CA . PHE A 1 76 ? -14.474 5.053 24.692 1.00 68.25 76 PHE A CA 1
ATOM 592 C C . PHE A 1 76 ? -15.336 6.014 25.518 1.00 68.25 76 PHE A C 1
ATOM 594 O O . PHE A 1 76 ? -15.735 5.678 26.638 1.00 68.25 76 PHE A O 1
ATOM 601 N N . ARG A 1 77 ? -15.690 7.176 24.950 1.00 73.50 77 ARG A N 1
ATOM 602 C CA . ARG A 1 77 ? -16.606 8.139 25.577 1.00 73.50 77 ARG A CA 1
ATOM 603 C C . ARG A 1 77 ? -17.995 7.532 25.772 1.00 73.50 77 ARG A C 1
ATOM 605 O O . ARG A 1 77 ? -18.492 7.525 26.896 1.00 73.50 77 ARG A O 1
ATOM 612 N N . GLN A 1 78 ? -18.545 6.900 24.736 1.00 75.06 78 GLN A N 1
ATOM 613 C CA . GLN A 1 78 ? -19.823 6.186 24.796 1.00 75.06 78 GLN A CA 1
ATOM 614 C C . GLN A 1 78 ? -19.801 5.053 25.831 1.00 75.06 78 GLN A C 1
ATOM 616 O O . GLN A 1 78 ? -20.739 4.908 26.612 1.00 75.06 78 GLN A O 1
ATOM 621 N N . ARG A 1 79 ? -18.712 4.274 25.925 1.00 76.19 79 ARG A N 1
ATOM 622 C CA . ARG A 1 79 ? -18.564 3.243 26.972 1.00 76.19 79 ARG A CA 1
ATOM 623 C C . ARG A 1 79 ? -18.535 3.836 28.381 1.00 76.19 79 ARG A C 1
ATOM 625 O O . ARG A 1 79 ? -19.089 3.230 29.301 1.00 76.19 79 ARG A O 1
ATOM 632 N N . ARG A 1 80 ? -17.899 4.995 28.570 1.00 77.44 80 ARG A N 1
ATOM 633 C CA . ARG A 1 80 ? -17.832 5.684 29.868 1.00 77.44 80 ARG A CA 1
ATOM 634 C C . ARG A 1 80 ? -19.201 6.226 30.280 1.00 77.44 80 ARG A C 1
ATOM 636 O O . ARG A 1 80 ? -19.617 5.986 31.413 1.00 77.44 80 ARG A O 1
ATOM 643 N N . GLU A 1 81 ? -19.911 6.871 29.359 1.00 80.94 81 GLU A N 1
ATOM 644 C CA . GLU A 1 81 ? -21.279 7.364 29.561 1.00 80.94 81 GLU A CA 1
ATOM 645 C C . GLU A 1 81 ? -22.245 6.210 29.870 1.00 80.94 81 GLU A C 1
ATOM 647 O O . GLU A 1 81 ? -22.994 6.268 30.843 1.00 80.94 81 GLU A O 1
ATOM 652 N N . LEU A 1 82 ? -22.144 5.093 29.145 1.00 81.12 82 LEU A N 1
ATOM 653 C CA . LEU A 1 82 ? -22.981 3.912 29.366 1.00 81.12 82 LEU A CA 1
ATOM 654 C C . LEU A 1 82 ? -22.704 3.237 30.721 1.00 81.12 82 LEU A C 1
ATOM 656 O O . LEU A 1 82 ? -23.621 2.729 31.368 1.00 81.12 82 LEU A O 1
ATOM 660 N N . LYS A 1 83 ? -21.453 3.260 31.200 1.00 82.19 83 LYS A N 1
ATOM 661 C CA . LYS A 1 83 ? -21.091 2.760 32.538 1.00 82.19 83 LYS A CA 1
ATOM 662 C C . LYS A 1 83 ? -21.613 3.679 33.649 1.00 82.19 83 LYS A C 1
ATOM 664 O O . LYS A 1 83 ? -22.062 3.178 34.679 1.00 82.19 83 LYS A O 1
ATOM 669 N N . ALA A 1 84 ? -21.586 4.996 33.439 1.00 82.19 84 ALA A N 1
ATOM 670 C CA . ALA A 1 84 ? -22.155 5.971 34.367 1.00 82.19 84 ALA A CA 1
ATOM 671 C C . ALA A 1 84 ? -23.686 5.846 34.448 1.00 82.19 84 ALA A C 1
ATOM 673 O O . ALA A 1 84 ? -24.222 5.725 35.548 1.00 82.19 84 ALA A O 1
ATOM 674 N N . ALA A 1 85 ? -24.363 5.752 33.300 1.00 81.81 85 ALA A N 1
ATOM 675 C CA . ALA A 1 85 ? -25.808 5.552 33.215 1.00 81.81 85 ALA A CA 1
ATOM 676 C C . ALA A 1 85 ? -26.254 4.224 33.850 1.00 81.81 85 ALA A C 1
ATOM 678 O O . ALA A 1 85 ? -27.233 4.185 34.587 1.00 81.81 85 ALA A O 1
ATOM 679 N N . LYS A 1 86 ? -25.505 3.127 33.656 1.00 85.56 86 LYS A N 1
ATOM 680 C CA . LYS A 1 86 ? -25.779 1.859 34.358 1.00 85.56 86 LYS A CA 1
ATOM 681 C C . LYS A 1 86 ? -25.646 1.986 35.877 1.00 85.56 86 LYS A C 1
ATOM 683 O O . LYS A 1 86 ? -26.416 1.372 36.610 1.00 85.56 86 LYS A O 1
ATOM 688 N N . LYS A 1 87 ? -24.670 2.762 36.361 1.00 85.94 87 LYS A N 1
ATOM 689 C CA . LYS A 1 87 ? -24.447 2.962 37.799 1.00 85.94 87 LYS A CA 1
ATOM 690 C C . LYS A 1 87 ? -25.559 3.800 38.438 1.00 85.94 87 LYS A C 1
ATOM 692 O O . LYS A 1 87 ? -25.956 3.485 39.555 1.00 85.94 87 LYS A O 1
ATOM 697 N N . SER A 1 88 ? -26.070 4.824 37.752 1.00 81.94 88 SER A N 1
ATOM 698 C CA . SER A 1 88 ? -27.206 5.617 38.244 1.00 81.94 88 SER A CA 1
ATOM 699 C C . SER A 1 88 ? -28.510 4.817 38.240 1.00 81.94 88 SER A C 1
ATOM 701 O O . SER A 1 88 ? -29.240 4.856 39.224 1.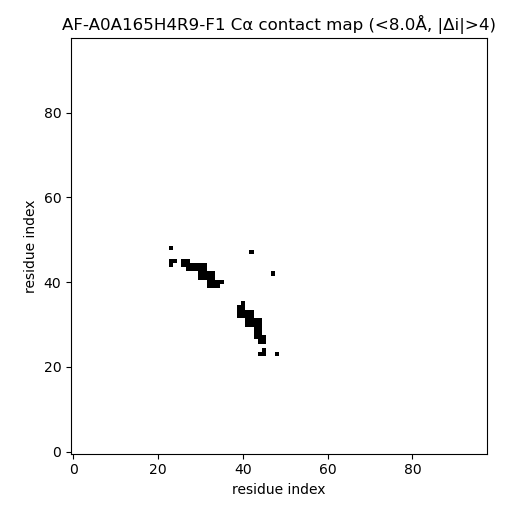00 81.94 88 SER A O 1
ATOM 703 N N . LEU A 1 89 ? -28.762 4.021 37.198 1.00 82.19 89 LEU A N 1
ATOM 704 C CA . LEU A 1 89 ? -29.924 3.126 37.132 1.00 82.19 89 LEU A CA 1
ATOM 705 C C . LEU A 1 89 ? -29.935 2.106 38.274 1.00 82.19 89 LEU A C 1
ATOM 707 O O . LEU A 1 89 ? -30.972 1.888 38.893 1.00 82.19 89 LEU A O 1
ATOM 711 N N . LYS A 1 90 ? -28.773 1.522 38.585 1.00 83.12 90 LYS A N 1
ATOM 712 C CA . LYS A 1 90 ? -28.646 0.557 39.679 1.00 83.12 90 LYS A CA 1
ATOM 713 C C . LYS A 1 90 ? -28.928 1.195 41.046 1.00 83.12 90 LYS A C 1
ATOM 715 O O . LYS A 1 90 ? -29.670 0.621 41.831 1.00 83.12 90 LYS A O 1
ATOM 720 N N . LYS A 1 91 ? -28.420 2.410 41.288 1.00 82.12 91 LYS A N 1
ATOM 721 C CA . LYS A 1 91 ? -28.730 3.177 42.507 1.00 82.12 91 LYS A CA 1
ATOM 722 C C . LYS A 1 91 ? -30.221 3.498 42.642 1.00 82.12 91 LYS A C 1
ATOM 724 O O . LYS A 1 91 ? -30.776 3.327 43.714 1.00 82.12 91 LYS A O 1
ATOM 729 N N . LEU A 1 92 ? -30.873 3.906 41.553 1.00 79.00 92 LEU A N 1
ATOM 730 C CA . LEU A 1 92 ? -32.313 4.197 41.547 1.00 79.00 92 LEU A CA 1
ATOM 731 C C . LEU A 1 92 ? -33.175 2.948 41.779 1.00 79.00 92 LEU A C 1
ATOM 733 O O . LEU A 1 92 ? -34.264 3.052 42.335 1.00 79.00 92 LEU A O 1
ATOM 737 N N . GLN A 1 93 ? -32.718 1.770 41.344 1.00 78.12 93 GLN A N 1
ATOM 738 C CA . GLN A 1 93 ? -33.379 0.505 41.676 1.00 78.12 93 GLN A CA 1
ATOM 739 C C . GLN A 1 93 ? -33.206 0.137 43.151 1.00 78.12 93 GLN A C 1
ATOM 741 O O . GLN A 1 93 ? -34.158 -0.341 43.755 1.00 78.12 93 GLN A O 1
ATOM 746 N N . GLU A 1 94 ? -32.027 0.375 43.728 1.00 77.06 94 GLU A N 1
ATOM 747 C CA . GLU A 1 94 ? -31.764 0.147 45.154 1.00 77.06 94 GLU A CA 1
ATOM 748 C C . GLU A 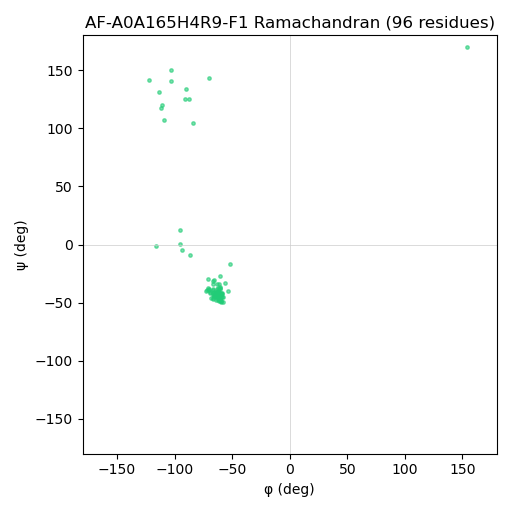1 94 ? -32.574 1.115 46.043 1.00 77.06 94 GLU A C 1
ATOM 750 O O . GLU A 1 94 ? -33.122 0.683 47.049 1.00 77.06 94 GLU A O 1
ATOM 755 N N . GLU A 1 95 ? -32.746 2.380 45.639 1.00 71.94 95 GLU A N 1
ATOM 756 C CA . GLU A 1 95 ? -33.595 3.359 46.346 1.00 71.94 95 GLU A CA 1
ATOM 757 C C . GLU A 1 95 ? -35.100 3.083 46.230 1.00 71.94 95 GLU A C 1
ATOM 759 O O . GLU A 1 95 ? -35.843 3.442 47.132 1.00 71.94 95 GLU A O 1
ATOM 764 N N . LYS A 1 96 ? -35.571 2.467 45.137 1.00 60.38 96 LYS A N 1
ATOM 765 C CA . LYS A 1 96 ? -36.990 2.092 44.966 1.00 60.38 96 LYS A CA 1
ATOM 766 C C . LYS A 1 96 ? -37.352 0.724 45.555 1.00 60.38 96 LYS A C 1
ATOM 768 O O . LYS A 1 96 ? -38.525 0.361 45.538 1.00 60.38 96 LYS A O 1
ATOM 773 N N . ALA A 1 97 ? -36.360 -0.059 45.977 1.00 56.44 97 ALA A N 1
ATOM 774 C CA . ALA A 1 97 ? -36.549 -1.362 46.616 1.00 56.44 97 ALA A CA 1
ATOM 775 C C . ALA A 1 97 ? -36.572 -1.282 48.158 1.00 56.44 97 ALA A C 1
ATOM 777 O O . ALA A 1 97 ? -36.808 -2.302 48.808 1.00 56.44 97 ALA A O 1
ATOM 778 N N . LEU A 1 98 ? -36.324 -0.091 48.712 1.00 46.94 98 LEU A N 1
ATOM 779 C CA . LEU A 1 98 ? -36.534 0.311 50.107 1.00 46.94 98 LEU A CA 1
ATOM 780 C C . LEU A 1 98 ? -37.870 1.053 50.234 1.00 46.94 98 LEU A C 1
ATOM 782 O O . LEU A 1 98 ? -38.503 0.901 51.301 1.00 46.94 98 LEU A O 1
#

Foldseek 3Di:
DVVVVVVVVVVVVVVVVVVLVVVLVVQQPAWDWDDDPVDIDIDGPSRVVVVVVVVVVVVVVVVVVVVVVVVVVVVVVVVVVVVVVVVVVVVVVVVVVD